Protein AF-A0A7J4HU58-F1 (afdb_monomer)

Foldseek 3Di:
DCVVVVNDPDDDDDDDDFDADPPPRHGDDDDDDDFDWDQCVVCLVVVLVVLVVDDDVVPVVSVVVNVCSVVDGTDTPDDPDDDDDDQQWDADPPPRDIDGQDDQVSVCVVVVDHDDDD

Sequence (118 aa):
AIDEAGVLIAKEPYVHEYPHGERSHQPVIFRTTKQWFFKVEDLKDKLLKANESIYWNPLGGKNAFTSWLENLRDNSITKQRYWGTPVPIWQCKETGDYIVIGSLAELEKVSKQKVKEM

Radius of gyration: 23.05 Å; Cα contacts (8 Å, |Δi|>4): 73; chains: 1; bounding box: 44×60×50 Å

Structure (mmCIF, N/CA/C/O backbone):
data_AF-A0A7J4HU58-F1
#
_entry.id   AF-A0A7J4HU58-F1
#
loop_
_atom_site.group_PDB
_atom_site.id
_atom_site.type_symbol
_atom_site.label_atom_id
_atom_site.label_alt_id
_atom_site.label_comp_id
_atom_site.label_asym_id
_atom_site.label_entity_id
_atom_site.label_seq_id
_atom_site.pdbx_PDB_ins_code
_atom_site.Cartn_x
_atom_site.Cartn_y
_atom_site.Cartn_z
_atom_site.occupancy
_atom_site.B_iso_or_equiv
_atom_site.auth_seq_id
_atom_site.auth_comp_id
_atom_site.auth_asym_id
_atom_site.auth_atom_id
_atom_site.pdbx_PDB_model_num
ATOM 1 N N . ALA A 1 1 ? 22.161 -31.765 -7.114 1.00 84.19 1 ALA A N 1
ATOM 2 C CA . ALA A 1 1 ? 20.749 -32.024 -7.466 1.00 84.19 1 ALA A CA 1
ATOM 3 C C . ALA A 1 1 ? 20.509 -31.993 -8.979 1.00 84.19 1 ALA A C 1
ATOM 5 O O . ALA A 1 1 ? 20.475 -33.057 -9.566 1.00 84.19 1 ALA A O 1
ATOM 6 N N . ILE A 1 2 ? 20.360 -30.829 -9.632 1.00 93.06 2 ILE A N 1
ATOM 7 C CA . ILE A 1 2 ? 20.047 -30.760 -11.084 1.00 93.06 2 ILE A CA 1
ATOM 8 C C . ILE A 1 2 ? 21.230 -31.234 -11.952 1.00 93.06 2 ILE A C 1
ATOM 10 O O . ILE A 1 2 ? 21.027 -31.950 -12.925 1.00 93.06 2 ILE A O 1
ATOM 14 N N . ASP A 1 3 ? 22.455 -30.875 -11.559 1.00 91.56 3 ASP A N 1
ATOM 15 C CA . ASP A 1 3 ? 23.700 -31.314 -12.209 1.00 91.56 3 ASP A CA 1
ATOM 16 C C . ASP A 1 3 ? 23.903 -32.836 -12.067 1.00 91.56 3 ASP A C 1
ATOM 18 O O . ASP A 1 3 ? 23.970 -33.567 -13.046 1.00 91.56 3 ASP A O 1
ATOM 22 N N . GLU A 1 4 ? 23.831 -33.342 -10.832 1.00 94.06 4 GLU A N 1
ATOM 23 C CA . GLU A 1 4 ? 23.902 -34.780 -10.516 1.00 94.06 4 GLU A CA 1
ATOM 24 C C . GLU A 1 4 ? 22.820 -35.623 -11.212 1.00 94.06 4 GLU A C 1
ATOM 26 O O . GLU A 1 4 ? 23.046 -36.792 -11.504 1.00 94.06 4 GLU A O 1
ATOM 31 N N . ALA A 1 5 ? 21.645 -35.046 -11.482 1.00 94.69 5 ALA A N 1
ATOM 32 C CA . ALA A 1 5 ? 20.556 -35.716 -12.188 1.00 94.69 5 ALA A CA 1
ATOM 33 C C . ALA A 1 5 ? 20.743 -35.748 -13.720 1.00 94.69 5 ALA A C 1
ATOM 35 O O . ALA A 1 5 ? 19.898 -36.312 -14.413 1.00 94.69 5 ALA A O 1
ATOM 36 N N . GLY A 1 6 ? 21.808 -35.141 -14.264 1.00 95.25 6 GLY A N 1
ATOM 37 C CA . GLY A 1 6 ? 22.124 -35.153 -15.697 1.00 95.25 6 GLY A CA 1
ATOM 38 C C . GLY A 1 6 ? 21.173 -34.329 -16.572 1.00 95.25 6 GLY A C 1
ATOM 39 O O . GLY A 1 6 ? 21.142 -34.518 -17.785 1.00 95.25 6 GLY A O 1
ATOM 40 N N . VAL A 1 7 ? 20.381 -33.431 -15.973 1.00 96.81 7 VAL A N 1
ATOM 41 C CA . VAL A 1 7 ? 19.375 -32.604 -16.677 1.00 96.81 7 VAL A CA 1
ATOM 42 C C . VAL A 1 7 ? 19.819 -31.148 -16.880 1.00 96.81 7 VAL A C 1
ATOM 44 O O . VAL A 1 7 ? 19.067 -30.338 -17.421 1.00 96.81 7 VAL A O 1
ATOM 47 N N . LEU A 1 8 ? 21.029 -30.786 -16.442 1.00 95.69 8 LEU A N 1
ATOM 48 C CA . LEU A 1 8 ? 21.604 -29.458 -16.653 1.00 95.69 8 LEU A CA 1
ATOM 49 C C . LEU A 1 8 ? 22.206 -29.355 -18.063 1.00 95.69 8 LEU A C 1
ATOM 51 O O . LEU A 1 8 ? 23.175 -30.036 -18.373 1.00 95.69 8 LEU A O 1
ATOM 55 N N . ILE A 1 9 ? 21.651 -28.478 -18.903 1.00 95.69 9 ILE A N 1
ATOM 56 C CA . ILE A 1 9 ? 22.123 -28.287 -20.287 1.00 95.69 9 ILE A CA 1
ATOM 57 C C . ILE A 1 9 ? 23.285 -27.287 -20.348 1.00 95.69 9 ILE A C 1
ATOM 59 O O . ILE A 1 9 ? 24.270 -27.518 -21.042 1.00 95.69 9 ILE A O 1
ATOM 63 N N . ALA A 1 10 ? 23.170 -26.167 -19.631 1.00 94.56 10 ALA A N 1
ATOM 64 C CA . ALA A 1 10 ? 24.169 -25.105 -19.611 1.00 94.56 10 ALA A CA 1
ATOM 65 C C . ALA A 1 10 ? 24.099 -24.323 -18.294 1.00 94.56 10 ALA A C 1
ATOM 67 O O . ALA A 1 10 ? 23.045 -24.235 -17.660 1.00 94.56 10 ALA A O 1
ATOM 68 N N . LYS A 1 11 ? 25.229 -23.738 -17.893 1.00 95.12 11 LYS A N 1
ATOM 69 C CA . LYS A 1 11 ? 25.346 -22.877 -16.715 1.00 95.12 11 LYS A CA 1
ATOM 70 C C . LYS A 1 11 ? 26.315 -21.749 -17.026 1.00 95.12 11 LYS A C 1
ATOM 72 O O . LYS A 1 11 ? 27.491 -22.001 -17.263 1.00 95.12 11 LYS A O 1
ATOM 77 N N . GLU A 1 12 ? 25.828 -20.520 -16.947 1.00 96.00 12 GLU A N 1
ATOM 78 C CA . GLU A 1 12 ? 26.626 -19.325 -17.204 1.00 96.00 12 GLU A CA 1
ATOM 79 C C . GLU A 1 12 ? 26.346 -18.255 -16.139 1.00 96.00 12 GLU A C 1
ATOM 81 O O . GLU A 1 12 ? 25.218 -18.161 -15.642 1.00 96.00 12 GLU A O 1
ATOM 86 N N . PRO A 1 13 ? 27.356 -17.462 -15.741 1.00 96.06 13 PRO A N 1
ATOM 87 C CA . PRO A 1 13 ? 27.138 -16.296 -14.897 1.00 96.06 13 PRO A CA 1
ATOM 88 C C . PRO A 1 13 ? 26.414 -15.198 -15.689 1.00 96.06 13 PRO A C 1
ATOM 90 O O . PRO A 1 13 ? 26.805 -14.873 -16.806 1.00 96.06 13 PRO A O 1
ATOM 93 N N . TYR A 1 14 ? 25.389 -14.593 -15.088 1.00 96.19 14 TYR A N 1
ATOM 94 C CA . TYR A 1 14 ? 24.610 -13.516 -15.701 1.00 96.19 14 TYR A CA 1
ATOM 95 C C . TYR A 1 14 ? 24.669 -12.256 -14.838 1.00 96.19 14 TYR A C 1
ATOM 97 O O . TYR A 1 14 ? 24.351 -12.295 -13.649 1.00 96.19 14 TYR A O 1
ATOM 105 N N . VAL A 1 15 ? 25.087 -11.141 -15.438 1.00 97.00 15 VAL A N 1
ATOM 106 C CA . VAL A 1 15 ? 25.152 -9.837 -14.768 1.00 97.00 15 VAL A CA 1
ATOM 107 C C . VAL A 1 15 ? 23.882 -9.065 -15.093 1.00 97.00 15 VAL A C 1
ATOM 109 O O . VAL A 1 15 ? 23.578 -8.828 -16.260 1.00 97.00 15 VAL A O 1
ATOM 112 N N . HIS A 1 16 ? 23.143 -8.670 -14.060 1.00 96.31 16 HIS A N 1
ATOM 113 C CA . HIS A 1 16 ? 21.914 -7.899 -14.202 1.00 96.31 16 HIS A CA 1
ATOM 114 C C . HIS A 1 16 ? 21.660 -6.991 -13.005 1.00 96.31 16 HIS A C 1
ATOM 116 O O . HIS A 1 16 ? 22.277 -7.132 -11.948 1.00 96.31 16 HIS A O 1
ATOM 122 N N . GLU A 1 17 ? 20.711 -6.079 -13.169 1.00 96.06 17 GLU A N 1
ATOM 123 C CA . GLU A 1 17 ? 20.189 -5.286 -12.067 1.00 96.06 17 GLU A CA 1
ATOM 124 C C . GLU A 1 17 ? 19.237 -6.128 -11.212 1.00 96.06 17 GLU A C 1
ATOM 126 O O . GLU A 1 17 ? 18.352 -6.816 -11.726 1.00 96.06 17 GLU A O 1
ATOM 131 N N . TYR A 1 18 ? 19.408 -6.055 -9.891 1.00 96.12 18 TYR A N 1
ATOM 132 C CA . TYR A 1 18 ? 18.572 -6.765 -8.930 1.00 96.12 18 TYR A CA 1
ATOM 133 C C . TYR A 1 18 ? 18.122 -5.817 -7.808 1.00 96.12 18 TYR A C 1
ATOM 135 O O . TYR A 1 18 ? 18.924 -5.000 -7.340 1.00 96.12 18 TYR A O 1
ATOM 143 N N . PRO A 1 19 ? 16.861 -5.892 -7.343 1.00 95.88 19 PRO A N 1
ATOM 144 C CA . PRO A 1 19 ? 16.366 -5.010 -6.295 1.00 95.88 19 PRO A CA 1
ATOM 145 C C . PRO A 1 19 ? 16.967 -5.351 -4.926 1.00 95.88 19 PRO A C 1
ATOM 147 O O . PRO A 1 19 ? 16.970 -6.503 -4.485 1.00 95.88 19 PRO A O 1
ATOM 150 N N . HIS A 1 20 ? 17.403 -4.316 -4.213 1.00 96.31 20 HIS A N 1
ATOM 151 C CA . HIS A 1 20 ? 17.944 -4.420 -2.861 1.00 96.31 20 HIS A CA 1
ATOM 152 C C . HIS A 1 20 ? 17.138 -3.554 -1.895 1.00 96.31 20 HIS A C 1
ATOM 154 O O . HIS A 1 20 ? 16.574 -2.526 -2.270 1.00 96.31 20 HIS A O 1
ATOM 160 N N . GLY A 1 21 ? 17.065 -3.977 -0.635 1.00 94.62 21 GLY A N 1
ATOM 161 C CA . GLY A 1 21 ? 16.407 -3.200 0.405 1.00 94.62 21 GLY A CA 1
ATOM 162 C C . GLY A 1 21 ? 17.146 -1.885 0.639 1.00 94.62 21 GLY A C 1
ATOM 163 O O . GLY A 1 21 ? 18.331 -1.897 0.942 1.00 94.62 21 GLY A O 1
ATOM 164 N N . GLU A 1 22 ? 16.439 -0.762 0.572 1.00 91.94 22 GLU A N 1
ATOM 165 C CA . GLU A 1 22 ? 17.026 0.582 0.696 1.00 91.94 22 GLU A CA 1
ATOM 166 C C . GLU A 1 22 ? 17.836 0.788 1.989 1.00 91.94 22 GLU A C 1
ATOM 168 O O . GLU A 1 22 ? 18.847 1.478 1.983 1.00 91.94 22 GLU A O 1
ATOM 173 N N . ARG A 1 23 ? 17.417 0.162 3.100 1.00 94.56 23 ARG A N 1
ATOM 174 C CA . ARG A 1 23 ? 18.088 0.308 4.406 1.00 94.56 23 ARG A CA 1
ATOM 175 C C . ARG A 1 23 ? 19.164 -0.734 4.682 1.00 94.56 23 ARG A C 1
ATOM 177 O O . ARG A 1 23 ? 20.168 -0.422 5.301 1.00 94.56 23 ARG A O 1
ATOM 184 N N . SER A 1 24 ? 18.902 -1.996 4.346 1.00 95.06 24 SER A N 1
ATOM 185 C CA . SER A 1 24 ? 19.797 -3.110 4.693 1.00 95.06 24 SER A CA 1
ATOM 186 C C . SER A 1 24 ? 20.751 -3.485 3.564 1.00 95.06 24 SER A C 1
ATOM 188 O O . SER A 1 24 ? 21.668 -4.271 3.791 1.00 95.06 24 SER A O 1
ATOM 190 N N . HIS A 1 25 ? 20.489 -2.993 2.351 1.00 94.56 25 HIS A N 1
ATOM 191 C CA . HIS A 1 25 ? 21.163 -3.359 1.105 1.00 94.56 25 HIS A CA 1
ATOM 192 C C . HIS A 1 25 ? 21.159 -4.867 0.812 1.00 94.56 25 HIS A C 1
ATOM 194 O O . HIS A 1 25 ? 21.933 -5.349 -0.004 1.00 94.56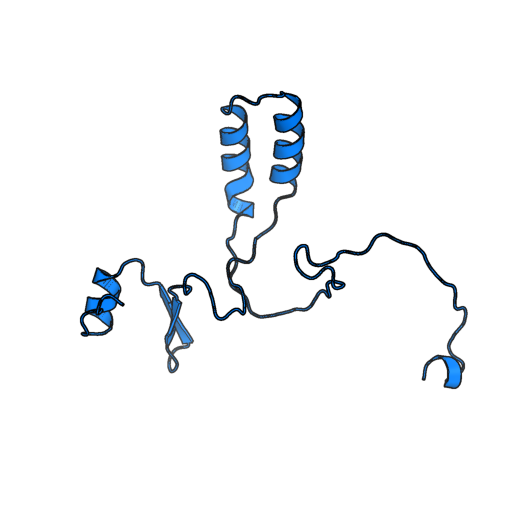 25 HIS A O 1
ATOM 200 N N . GLN A 1 26 ? 20.270 -5.624 1.461 1.00 96.62 26 GLN A N 1
ATOM 201 C CA . GLN A 1 26 ? 20.104 -7.058 1.228 1.00 96.62 26 GLN A CA 1
ATOM 202 C C . GLN A 1 26 ? 19.216 -7.301 -0.001 1.00 96.62 26 GLN A C 1
ATOM 204 O O . GLN A 1 26 ? 18.293 -6.511 -0.232 1.00 96.62 26 GLN A O 1
ATOM 209 N N . PRO A 1 27 ? 19.447 -8.382 -0.768 1.00 96.31 27 PRO A N 1
ATOM 210 C CA . PRO A 1 27 ? 18.635 -8.702 -1.937 1.00 96.31 27 PRO A CA 1
ATOM 211 C C . PRO A 1 27 ? 17.180 -8.964 -1.535 1.00 96.31 27 PRO A C 1
ATOM 213 O O . PRO A 1 27 ? 16.896 -9.680 -0.570 1.00 96.31 27 PRO A O 1
ATOM 216 N N . VAL A 1 28 ? 16.244 -8.373 -2.277 1.00 94.56 28 VAL A N 1
ATOM 217 C CA . VAL A 1 28 ? 14.808 -8.559 -2.039 1.00 94.56 28 VAL A CA 1
ATOM 218 C C . VAL A 1 28 ? 14.342 -9.874 -2.660 1.00 94.56 28 VAL A C 1
ATOM 220 O O . VAL A 1 28 ? 14.785 -10.261 -3.737 1.00 94.56 28 VAL A O 1
ATOM 223 N N . ILE A 1 29 ? 13.414 -10.559 -1.994 1.00 94.81 29 ILE A N 1
ATOM 224 C CA . ILE A 1 29 ? 12.777 -11.775 -2.506 1.00 94.81 29 ILE A CA 1
ATOM 225 C C . ILE A 1 29 ? 11.276 -11.525 -2.603 1.00 94.81 29 ILE A C 1
ATOM 227 O O . ILE A 1 29 ? 10.641 -11.106 -1.632 1.00 94.81 29 ILE A O 1
ATOM 231 N N . PHE A 1 30 ? 10.700 -11.812 -3.767 1.00 92.62 30 PHE A N 1
ATOM 232 C CA . PHE A 1 30 ? 9.257 -11.757 -3.958 1.00 92.62 30 PHE A CA 1
ATOM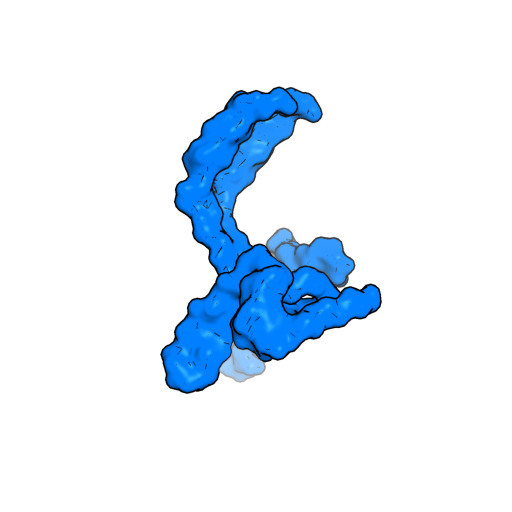 233 C C . PHE A 1 30 ? 8.601 -12.998 -3.352 1.00 92.62 30 PHE A C 1
ATOM 235 O O . PHE A 1 30 ? 8.932 -14.131 -3.699 1.00 92.62 30 PHE A O 1
ATOM 242 N N . ARG A 1 31 ? 7.663 -12.780 -2.426 1.00 92.81 31 ARG A N 1
ATOM 243 C CA . ARG A 1 31 ? 6.922 -13.844 -1.745 1.00 92.81 31 ARG A CA 1
ATOM 244 C C . ARG A 1 31 ? 5.484 -13.414 -1.489 1.00 92.81 31 ARG A C 1
ATOM 246 O O . ARG A 1 31 ? 5.235 -12.303 -1.027 1.00 92.81 31 ARG A O 1
ATOM 253 N N . THR A 1 32 ? 4.548 -14.335 -1.684 1.00 93.94 32 THR A N 1
ATOM 254 C CA . THR A 1 32 ? 3.146 -14.131 -1.315 1.00 93.94 32 THR A CA 1
ATOM 255 C C . THR A 1 32 ? 2.984 -14.171 0.202 1.00 93.94 32 THR A C 1
ATOM 257 O O . THR A 1 32 ? 3.326 -15.159 0.855 1.00 93.94 32 THR A O 1
ATOM 260 N N . THR A 1 33 ? 2.456 -13.091 0.776 1.00 92.62 33 THR A N 1
ATOM 261 C CA . THR A 1 33 ? 2.157 -12.981 2.210 1.00 92.62 33 THR A CA 1
ATOM 262 C C . THR A 1 33 ? 0.818 -12.275 2.408 1.00 92.62 33 THR A C 1
ATOM 264 O O . THR A 1 33 ? 0.405 -11.482 1.565 1.00 92.62 33 THR A O 1
ATOM 267 N N . LYS A 1 34 ? 0.124 -12.562 3.516 1.00 91.31 34 LYS A N 1
ATOM 268 C CA . LYS A 1 34 ? -1.091 -11.825 3.887 1.00 91.31 34 LYS A CA 1
ATOM 269 C C . LYS A 1 34 ? -0.689 -10.448 4.417 1.00 91.31 34 LYS A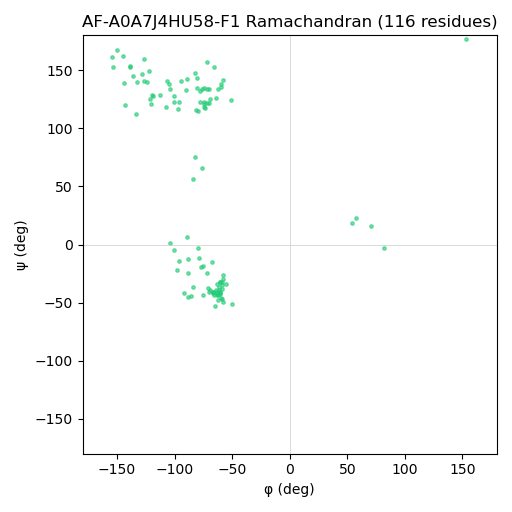 C 1
ATOM 271 O O . LYS A 1 34 ? 0.030 -10.365 5.413 1.00 91.31 34 LYS A O 1
ATOM 276 N N . GLN A 1 35 ? -1.129 -9.391 3.746 1.00 94.62 35 GLN A N 1
ATOM 277 C CA . GLN A 1 35 ? -0.868 -7.996 4.099 1.00 94.62 35 GLN A CA 1
ATOM 278 C C . GLN A 1 35 ? -2.089 -7.140 3.763 1.00 94.62 35 GLN A C 1
ATOM 280 O O . GLN A 1 35 ? -2.948 -7.566 2.991 1.00 94.62 35 GLN A O 1
ATOM 285 N N . TRP A 1 36 ? -2.157 -5.945 4.343 1.00 94.75 36 TRP A N 1
ATOM 286 C CA . TRP A 1 36 ? -3.190 -4.969 4.012 1.00 94.75 36 TRP A CA 1
ATOM 287 C C . TRP A 1 36 ? -2.684 -4.002 2.948 1.00 94.75 36 TRP A C 1
ATOM 289 O O . TRP A 1 36 ? -1.532 -3.559 3.002 1.00 94.75 36 TRP A O 1
ATOM 299 N N . PHE A 1 37 ? -3.562 -3.656 2.013 1.00 94.88 37 PHE A N 1
ATOM 300 C CA . PHE A 1 37 ? -3.267 -2.791 0.878 1.00 94.88 37 PHE A CA 1
ATOM 301 C C . PHE A 1 37 ? -4.296 -1.671 0.788 1.00 94.88 37 PHE A C 1
ATOM 303 O O . PHE A 1 37 ? -5.472 -1.875 1.095 1.00 94.88 37 PHE A O 1
ATOM 310 N N . PHE A 1 38 ? -3.860 -0.501 0.333 1.00 94.25 38 PHE A N 1
ATOM 311 C CA . PHE A 1 38 ? -4.789 0.497 -0.178 1.00 94.25 38 PHE A CA 1
ATOM 312 C C . PHE A 1 38 ? -4.991 0.285 -1.670 1.00 94.25 38 PHE A C 1
ATOM 314 O O . PHE A 1 38 ? -4.014 0.160 -2.412 1.00 94.25 38 PHE A O 1
ATOM 321 N N . LYS A 1 39 ? -6.262 0.308 -2.084 1.00 95.25 39 LYS A N 1
ATOM 322 C CA . LYS A 1 39 ? -6.675 0.244 -3.483 1.00 95.25 39 LYS A CA 1
ATOM 323 C C . LYS A 1 39 ? -6.446 1.593 -4.172 1.00 95.25 39 LYS A C 1
ATOM 325 O O . LYS A 1 39 ? -7.385 2.330 -4.467 1.00 95.25 39 LYS A O 1
ATOM 330 N N . VAL A 1 40 ? -5.180 1.981 -4.303 1.00 94.81 40 VAL A N 1
ATOM 331 C CA . VAL A 1 40 ? -4.787 3.302 -4.822 1.00 94.81 40 VAL A CA 1
ATOM 332 C C . VAL A 1 40 ? -4.954 3.397 -6.331 1.00 94.81 40 VAL A C 1
ATOM 334 O O . VAL A 1 40 ? -5.030 4.507 -6.857 1.00 94.81 40 VAL A O 1
ATOM 337 N N . GLU A 1 41 ? -5.053 2.263 -7.027 1.00 94.56 41 GLU A N 1
ATOM 338 C CA . GLU A 1 41 ? -5.294 2.241 -8.470 1.00 94.56 41 GLU A CA 1
ATOM 339 C C . GLU A 1 41 ? -6.610 2.952 -8.844 1.00 94.56 41 GLU A C 1
ATOM 341 O O . GLU A 1 41 ? -6.639 3.696 -9.823 1.00 94.56 41 GLU A O 1
ATOM 346 N N . ASP A 1 42 ? -7.642 2.863 -7.996 1.00 95.44 42 ASP A N 1
ATOM 347 C CA . ASP A 1 42 ? -8.929 3.561 -8.175 1.00 95.44 42 ASP A CA 1
ATOM 348 C C . ASP A 1 42 ? -8.817 5.095 -8.040 1.00 95.44 42 ASP A C 1
ATOM 350 O O . ASP A 1 42 ? -9.735 5.836 -8.401 1.00 95.44 42 ASP A O 1
ATOM 354 N N . LEU A 1 43 ? -7.709 5.598 -7.486 1.00 94.94 43 LEU A N 1
ATOM 355 C CA . LEU A 1 43 ? -7.479 7.025 -7.256 1.00 94.94 43 LEU A CA 1
ATOM 356 C C . LEU A 1 43 ? -6.580 7.669 -8.317 1.00 94.94 43 LEU A C 1
ATOM 358 O O . LEU A 1 43 ? -6.414 8.890 -8.281 1.00 94.94 43 LEU A O 1
ATOM 362 N N . LYS A 1 44 ? -6.030 6.896 -9.264 1.00 95.25 44 LYS A N 1
ATOM 363 C CA . LYS A 1 44 ? -5.074 7.384 -10.274 1.00 95.25 44 LYS A CA 1
ATOM 364 C C . LYS A 1 44 ? -5.551 8.637 -10.999 1.00 95.25 44 LYS A C 1
ATOM 366 O O . LYS A 1 44 ? -4.850 9.644 -10.985 1.00 95.25 44 LYS A O 1
ATOM 371 N N . ASP A 1 45 ? -6.768 8.622 -11.535 1.00 95.44 45 ASP A N 1
ATOM 372 C CA . ASP A 1 45 ? -7.314 9.758 -12.291 1.00 95.44 45 ASP A CA 1
ATOM 373 C C . ASP A 1 45 ? -7.423 11.029 -11.442 1.00 95.44 45 ASP A C 1
ATOM 375 O O . ASP A 1 45 ? -7.185 12.140 -11.921 1.00 95.44 45 ASP A O 1
ATOM 379 N N . LYS A 1 46 ? -7.772 10.882 -10.158 1.00 96.50 46 LYS A N 1
ATOM 380 C CA . LYS A 1 46 ? -7.848 12.012 -9.222 1.00 96.50 46 LYS A CA 1
ATOM 381 C C . LYS A 1 46 ? -6.456 12.553 -8.907 1.00 96.50 46 LYS A C 1
ATOM 383 O O . LYS A 1 46 ? -6.285 13.768 -8.854 1.00 96.50 46 LYS A O 1
ATOM 388 N N . LEU A 1 47 ? -5.476 11.669 -8.720 1.00 96.31 47 LEU A N 1
ATOM 389 C CA . LEU A 1 47 ? -4.089 12.046 -8.450 1.00 96.31 47 LEU A CA 1
ATOM 390 C C . LEU A 1 47 ? -3.447 12.743 -9.653 1.00 96.31 47 LEU A C 1
ATOM 392 O O . LEU A 1 47 ? -2.767 13.746 -9.467 1.00 96.31 47 LEU A O 1
ATOM 396 N N . LEU A 1 48 ? -3.707 12.268 -10.874 1.00 96.38 48 LEU A N 1
ATOM 397 C CA . LEU A 1 48 ? -3.226 12.900 -12.105 1.00 96.38 48 LEU A CA 1
ATOM 398 C C . LEU A 1 48 ? -3.795 14.315 -12.266 1.00 96.38 48 LEU A C 1
ATOM 400 O O . LEU A 1 48 ? -3.031 15.260 -12.448 1.00 96.38 48 LEU A O 1
ATOM 404 N N . LYS A 1 49 ? -5.109 14.491 -12.082 1.00 96.62 49 LYS A N 1
ATOM 405 C CA . LYS A 1 49 ? -5.747 15.822 -12.101 1.00 96.62 49 LYS A CA 1
ATOM 406 C C . LYS A 1 49 ? -5.197 16.746 -11.015 1.00 96.62 49 LYS A C 1
ATOM 408 O O . LYS A 1 49 ? -4.935 17.917 -11.268 1.00 96.62 49 LYS A O 1
ATOM 413 N N . ALA A 1 50 ? -4.992 16.229 -9.803 1.00 96.44 50 ALA A N 1
ATOM 414 C CA . ALA A 1 50 ? -4.383 17.006 -8.729 1.00 96.44 50 ALA A CA 1
ATOM 415 C C . ALA A 1 50 ? -2.948 17.420 -9.090 1.00 96.44 50 ALA A C 1
ATOM 417 O O . ALA A 1 50 ? -2.582 18.577 -8.893 1.00 96.44 50 ALA A O 1
ATOM 418 N N . ASN A 1 51 ? -2.166 16.517 -9.689 1.00 96.31 51 ASN A N 1
ATOM 419 C CA . ASN A 1 51 ? -0.799 16.785 -10.123 1.00 96.31 51 ASN A CA 1
ATOM 420 C C . ASN A 1 51 ? -0.710 17.915 -11.163 1.00 96.31 51 ASN A C 1
ATOM 422 O O . ASN A 1 51 ? 0.260 18.674 -11.174 1.00 96.31 51 ASN A O 1
ATOM 426 N N . GLU A 1 52 ? -1.723 18.069 -12.019 1.00 95.12 52 GLU A N 1
ATOM 427 C CA . GLU A 1 52 ? -1.777 19.166 -12.990 1.00 95.12 52 GLU A CA 1
ATOM 428 C C . GLU A 1 52 ? -1.841 20.547 -12.335 1.00 95.12 52 GLU A C 1
ATOM 430 O O . GLU A 1 52 ? -1.254 21.488 -12.871 1.00 95.12 52 GLU A O 1
ATOM 435 N N . SER A 1 53 ? -2.509 20.649 -11.181 1.00 95.62 53 SER A N 1
ATOM 436 C CA . SER A 1 53 ? -2.684 21.898 -10.427 1.00 95.62 53 SER A CA 1
ATOM 437 C C . SER A 1 53 ? -1.455 22.312 -9.607 1.00 95.62 53 SER A C 1
ATOM 439 O O . SER A 1 53 ? -1.391 23.437 -9.113 1.00 95.62 53 SER A O 1
ATOM 441 N N . ILE A 1 54 ? -0.472 21.419 -9.461 1.00 96.44 54 ILE A N 1
ATOM 442 C CA . ILE A 1 54 ? 0.734 21.659 -8.668 1.00 96.44 54 ILE A CA 1
ATOM 443 C C . ILE A 1 54 ? 1.736 22.484 -9.481 1.00 96.44 54 ILE A C 1
ATOM 445 O O . ILE A 1 54 ? 2.032 22.187 -10.641 1.00 96.44 54 ILE A O 1
ATOM 449 N N . TYR A 1 55 ? 2.318 23.499 -8.842 1.00 95.88 55 TYR A N 1
ATOM 450 C CA . TYR A 1 55 ? 3.474 24.205 -9.381 1.00 95.88 55 TYR A CA 1
ATOM 451 C C . TYR A 1 55 ? 4.754 23.397 -9.128 1.00 95.88 55 TYR A C 1
ATOM 453 O O . TYR A 1 55 ? 5.168 23.212 -7.984 1.00 95.88 55 TYR A O 1
ATOM 461 N N . TRP A 1 56 ? 5.386 22.930 -10.205 1.00 96.94 56 TRP A N 1
ATOM 462 C CA . TRP A 1 56 ? 6.614 22.137 -10.153 1.00 96.94 56 TRP A CA 1
ATOM 463 C C . TRP A 1 56 ? 7.844 22.992 -10.449 1.00 96.94 56 TRP A C 1
ATOM 465 O O . TRP A 1 56 ? 7.923 23.632 -11.497 1.00 96.94 56 TRP A O 1
ATOM 475 N N . ASN A 1 57 ? 8.838 22.942 -9.560 1.00 95.00 57 ASN A N 1
ATOM 476 C CA . ASN A 1 57 ? 10.147 23.549 -9.780 1.00 95.00 57 ASN A CA 1
ATOM 477 C C . ASN A 1 57 ? 11.271 22.563 -9.399 1.00 95.00 57 ASN A C 1
ATOM 479 O O . ASN A 1 57 ? 11.411 22.265 -8.213 1.00 95.00 57 ASN A O 1
ATOM 483 N N . PRO A 1 58 ? 12.076 22.061 -10.357 1.00 94.50 58 PRO A N 1
ATOM 484 C CA . PRO A 1 58 ? 12.012 22.314 -11.800 1.00 94.50 58 PRO A CA 1
ATOM 485 C C . PRO A 1 58 ? 10.811 21.629 -12.473 1.00 94.50 58 PRO A C 1
ATOM 487 O O . PRO A 1 58 ? 10.311 20.608 -11.999 1.00 94.50 58 PRO A O 1
ATOM 490 N N . LEU A 1 59 ? 10.394 22.145 -13.634 1.00 92.00 59 LEU A N 1
ATOM 491 C CA . LEU A 1 59 ? 9.232 21.632 -14.374 1.00 92.00 59 LEU A CA 1
ATOM 492 C C . LEU A 1 59 ? 9.368 20.149 -14.766 1.00 92.00 59 LEU A C 1
ATOM 494 O O . LEU A 1 59 ? 8.376 19.427 -14.781 1.00 92.00 59 LEU A O 1
ATOM 498 N N . GLY A 1 60 ? 10.591 19.672 -15.025 1.00 92.94 60 GLY A N 1
ATOM 499 C CA . GLY A 1 60 ? 10.850 18.264 -15.350 1.00 92.94 60 GLY A CA 1
ATOM 500 C C . GLY A 1 60 ? 10.376 17.280 -14.272 1.00 92.94 60 GLY A C 1
ATOM 501 O O . GLY A 1 60 ? 10.008 16.153 -14.602 1.00 92.94 60 GLY A O 1
ATOM 502 N N . GLY A 1 61 ? 10.290 17.720 -13.008 1.00 94.81 61 GLY A N 1
ATOM 503 C CA . GLY A 1 61 ? 9.736 16.919 -11.914 1.00 94.81 61 GLY A CA 1
ATOM 504 C C . GLY A 1 61 ? 8.276 16.522 -12.142 1.00 94.81 61 GLY A C 1
ATOM 505 O O . GLY A 1 61 ? 7.891 15.407 -11.795 1.00 94.81 61 GLY A O 1
ATOM 506 N N . LYS A 1 62 ? 7.496 17.374 -12.826 1.00 95.69 62 LYS A N 1
ATOM 507 C CA . LYS A 1 62 ? 6.106 17.073 -13.188 1.00 95.69 62 LYS A CA 1
ATOM 508 C C . LYS A 1 62 ? 6.020 15.815 -14.044 1.00 95.69 62 LYS A C 1
ATOM 510 O O . LYS A 1 62 ? 5.222 14.936 -13.748 1.00 95.69 62 LYS A O 1
ATOM 515 N N . ASN A 1 63 ? 6.864 15.708 -15.070 1.00 93.88 63 ASN A N 1
ATOM 516 C CA . ASN A 1 63 ? 6.834 14.584 -16.008 1.00 93.88 63 ASN A CA 1
ATOM 517 C C . ASN A 1 63 ? 7.231 13.270 -15.324 1.00 93.88 63 ASN A C 1
ATOM 519 O O . ASN A 1 63 ? 6.576 12.250 -15.528 1.00 93.88 63 ASN A O 1
ATOM 523 N N . ALA A 1 64 ? 8.262 13.308 -14.472 1.00 94.50 64 ALA A N 1
ATOM 524 C CA . ALA A 1 64 ? 8.683 12.144 -13.696 1.00 94.50 64 ALA A CA 1
ATOM 525 C C . ALA A 1 64 ? 7.574 11.670 -12.742 1.00 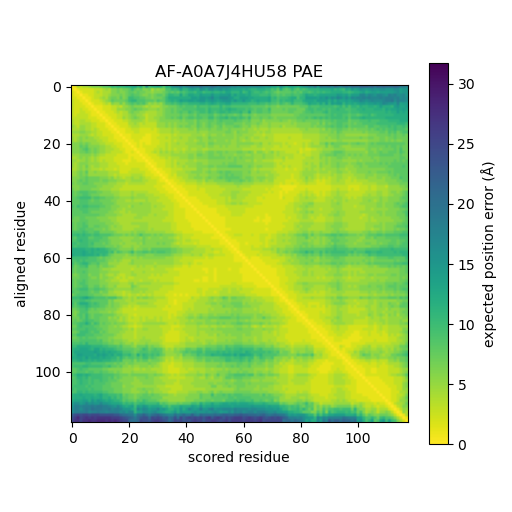94.50 64 ALA A C 1
ATOM 527 O O . ALA A 1 64 ? 7.283 10.476 -12.669 1.00 94.50 64 ALA A O 1
ATOM 528 N N . PHE A 1 65 ? 6.911 12.603 -12.053 1.00 96.25 65 PHE A N 1
ATOM 529 C CA . PHE A 1 65 ? 5.830 12.265 -11.134 1.00 96.25 65 PHE A CA 1
ATOM 530 C C . PHE A 1 65 ? 4.567 11.783 -11.859 1.00 96.25 65 PHE A C 1
ATOM 532 O O . PHE A 1 65 ? 3.943 10.827 -11.410 1.00 9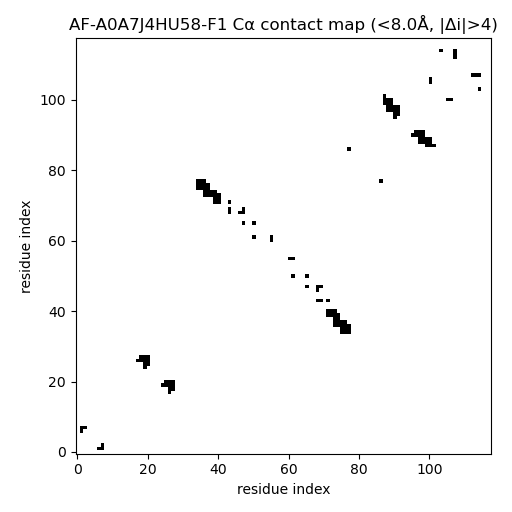6.25 65 PHE A O 1
ATOM 539 N N . THR A 1 66 ? 4.222 12.367 -13.013 1.00 96.25 66 THR A N 1
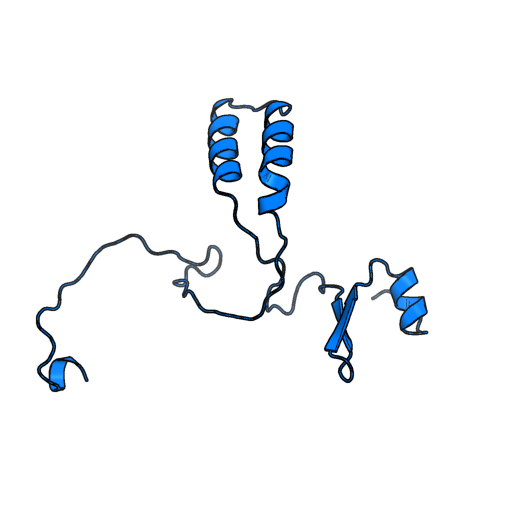ATOM 540 C CA . THR A 1 66 ? 3.130 11.873 -13.870 1.00 96.25 66 THR A CA 1
ATOM 541 C C . THR A 1 66 ? 3.379 10.428 -14.295 1.00 96.25 66 THR A C 1
ATOM 543 O O . THR A 1 66 ? 2.519 9.580 -14.077 1.00 96.25 66 THR A O 1
ATOM 546 N N . SER A 1 67 ? 4.577 10.122 -14.807 1.00 95.88 67 SER A N 1
ATOM 547 C CA . SER A 1 67 ? 4.947 8.758 -15.209 1.00 95.88 67 SER A CA 1
ATOM 548 C C . SER A 1 67 ? 4.857 7.764 -14.041 1.00 95.88 67 SER A C 1
ATOM 550 O O . SER A 1 67 ? 4.392 6.633 -14.204 1.00 95.88 67 SER A O 1
ATOM 552 N N . TRP A 1 68 ? 5.242 8.191 -12.835 1.00 95.00 68 TRP A N 1
ATOM 553 C CA . TRP A 1 68 ? 5.084 7.384 -11.625 1.00 95.00 68 TRP A CA 1
ATOM 554 C C . TRP A 1 68 ? 3.608 7.146 -11.259 1.00 95.00 68 TRP A C 1
ATOM 556 O O . TRP A 1 68 ? 3.235 6.015 -10.947 1.00 95.00 68 TRP A O 1
ATOM 566 N N . LEU A 1 69 ? 2.754 8.175 -11.340 1.00 95.75 69 LEU A N 1
ATOM 567 C CA . LEU A 1 69 ? 1.318 8.070 -11.045 1.00 95.75 69 LEU A CA 1
ATOM 568 C C . LEU A 1 69 ? 0.574 7.144 -12.021 1.00 95.75 69 LEU A C 1
ATOM 570 O O . LEU A 1 69 ? -0.286 6.371 -11.594 1.00 95.75 69 LEU A O 1
ATOM 574 N N . GLU A 1 70 ? 0.918 7.172 -13.308 1.00 95.06 70 GLU A N 1
ATOM 575 C CA . GLU A 1 70 ? 0.334 6.283 -14.327 1.00 95.06 70 GLU A CA 1
ATOM 576 C C . GLU A 1 70 ? 0.611 4.802 -14.006 1.00 95.06 70 GLU A C 1
ATOM 578 O O . GLU A 1 70 ? -0.279 3.942 -14.080 1.00 95.06 70 GLU A O 1
ATOM 583 N N . ASN A 1 71 ? 1.832 4.518 -13.547 1.00 94.44 71 ASN A N 1
ATOM 584 C CA . ASN A 1 71 ? 2.304 3.176 -13.208 1.00 94.44 71 ASN A CA 1
ATOM 585 C C . ASN A 1 71 ? 2.039 2.771 -11.750 1.00 94.44 71 ASN A C 1
ATOM 587 O O . ASN A 1 71 ? 2.489 1.705 -11.323 1.00 94.44 71 ASN A O 1
ATOM 591 N N . LEU A 1 72 ? 1.302 3.582 -10.981 1.00 93.81 72 LEU A N 1
ATOM 592 C CA . LEU A 1 72 ? 1.018 3.300 -9.575 1.00 93.81 72 LEU A CA 1
ATOM 593 C C . LEU A 1 72 ? 0.315 1.939 -9.424 1.00 93.81 72 LEU A C 1
ATOM 595 O O . LEU A 1 72 ? -0.526 1.564 -10.242 1.00 93.81 72 LEU A O 1
ATOM 599 N N . ARG A 1 73 ? 0.652 1.187 -8.382 1.00 93.88 73 ARG A N 1
ATOM 600 C CA . ARG A 1 73 ? 0.002 -0.086 -8.041 1.00 93.88 73 ARG A CA 1
ATOM 601 C C . ARG A 1 73 ? -0.459 -0.054 -6.599 1.00 93.88 73 ARG A C 1
ATOM 603 O O . ARG A 1 73 ? 0.061 0.737 -5.807 1.00 93.88 73 ARG A O 1
ATOM 610 N N . ASP A 1 74 ? -1.403 -0.926 -6.270 1.00 95.31 74 ASP A N 1
ATOM 611 C CA . ASP A 1 74 ? -1.876 -1.088 -4.899 1.00 95.31 74 ASP A CA 1
ATOM 612 C C . ASP A 1 74 ? -0.711 -1.288 -3.924 1.00 95.31 74 ASP A C 1
ATOM 614 O O . ASP A 1 74 ? 0.142 -2.164 -4.087 1.00 95.31 74 ASP A O 1
ATOM 618 N N . ASN A 1 75 ? -0.652 -0.424 -2.909 1.00 90.81 75 ASN A N 1
ATOM 619 C CA . ASN A 1 75 ? 0.497 -0.338 -2.016 1.00 90.81 75 ASN A CA 1
ATOM 620 C C . ASN A 1 75 ? 0.190 -0.996 -0.669 1.00 90.81 75 ASN A C 1
ATOM 622 O O . ASN A 1 75 ? -0.855 -0.747 -0.062 1.00 90.81 75 ASN A O 1
ATOM 626 N N . SER A 1 76 ? 1.131 -1.812 -0.191 1.00 92.69 76 SER A N 1
ATOM 627 C CA . SER A 1 76 ? 1.063 -2.455 1.119 1.00 92.69 76 SER A CA 1
ATOM 628 C C . SER A 1 76 ? 1.332 -1.448 2.234 1.00 92.69 76 SER A C 1
ATOM 630 O O . SER A 1 76 ? 2.438 -0.903 2.360 1.00 92.69 76 SER A O 1
ATOM 632 N N . ILE A 1 77 ? 0.328 -1.257 3.088 1.00 93.56 77 ILE A N 1
ATOM 633 C CA . ILE A 1 77 ? 0.372 -0.313 4.211 1.00 93.56 77 ILE A CA 1
ATOM 634 C C . ILE A 1 77 ? 0.943 -0.944 5.479 1.00 93.56 77 ILE A C 1
ATOM 636 O O . ILE A 1 77 ? 1.486 -0.257 6.341 1.00 93.56 77 ILE A O 1
ATOM 640 N N . THR A 1 78 ? 0.856 -2.266 5.598 1.00 93.81 78 THR A N 1
ATOM 641 C CA . THR A 1 78 ? 1.333 -2.983 6.782 1.00 93.81 78 THR A CA 1
ATOM 642 C C . THR A 1 78 ? 2.785 -3.386 6.657 1.00 93.81 78 THR A C 1
ATOM 644 O O . THR A 1 78 ? 3.233 -3.828 5.599 1.00 93.81 78 THR A O 1
ATOM 647 N N . LYS A 1 79 ? 3.512 -3.317 7.771 1.00 91.81 79 LYS A N 1
ATOM 648 C CA . LYS A 1 79 ? 4.879 -3.827 7.890 1.00 91.81 79 LYS A CA 1
ATOM 649 C C . LYS A 1 79 ? 4.954 -4.773 9.085 1.00 91.81 79 LYS A C 1
ATOM 651 O O . LYS A 1 79 ? 4.373 -4.509 10.130 1.00 91.81 79 LYS A O 1
ATOM 656 N N . GLN A 1 80 ? 5.695 -5.866 8.936 1.00 92.44 80 GLN A N 1
ATOM 657 C CA . GLN A 1 80 ? 5.942 -6.833 10.010 1.00 92.44 80 GLN A CA 1
ATOM 658 C C . GLN A 1 80 ? 7.092 -6.317 10.886 1.00 92.44 80 GLN A C 1
ATOM 660 O O . GLN A 1 80 ? 8.244 -6.725 10.733 1.00 92.44 80 GLN A O 1
ATOM 665 N N . ARG A 1 81 ? 6.804 -5.314 11.722 1.00 92.69 81 ARG A N 1
ATOM 666 C CA . ARG A 1 81 ? 7.779 -4.599 12.561 1.00 92.69 81 ARG A CA 1
ATOM 667 C C . ARG A 1 81 ? 7.191 -4.343 13.946 1.00 92.69 81 ARG A C 1
ATOM 669 O O . ARG A 1 81 ? 5.982 -4.225 14.084 1.00 92.69 81 ARG A O 1
ATOM 676 N N . TYR A 1 82 ? 8.066 -4.213 14.941 1.00 94.31 82 TYR A N 1
ATOM 677 C CA . TYR A 1 82 ? 7.678 -3.883 16.316 1.00 94.31 82 TYR A CA 1
ATOM 678 C C . TYR A 1 82 ? 7.504 -2.377 16.547 1.00 94.31 82 TYR A C 1
ATOM 680 O O . TYR A 1 82 ? 6.626 -1.972 17.295 1.00 94.31 82 TYR A O 1
ATOM 688 N N . TRP A 1 83 ? 8.338 -1.549 15.906 1.00 94.56 83 TRP A N 1
ATOM 689 C CA . TRP A 1 83 ? 8.303 -0.092 16.050 1.00 94.56 83 TRP A CA 1
ATOM 690 C C . TRP A 1 83 ? 7.578 0.568 14.876 1.00 94.56 83 TRP A C 1
ATOM 692 O O . TRP A 1 83 ? 7.985 0.395 13.721 1.00 94.56 83 TRP A O 1
ATOM 702 N N . GLY A 1 84 ? 6.527 1.324 15.186 1.00 92.75 84 GLY A N 1
ATOM 703 C CA . GLY A 1 84 ? 5.686 2.052 14.239 1.00 92.75 84 GLY A CA 1
ATOM 704 C C . GLY A 1 84 ? 4.275 2.255 14.791 1.00 92.75 84 GLY A C 1
ATOM 705 O O . GLY A 1 84 ? 3.948 1.766 15.870 1.00 92.75 84 GLY A O 1
ATOM 706 N N . THR A 1 85 ? 3.430 2.962 14.045 1.00 92.94 85 THR A N 1
ATOM 707 C CA . THR A 1 85 ? 2.015 3.120 14.397 1.00 92.94 85 THR A CA 1
ATOM 708 C C . THR A 1 85 ? 1.282 1.789 14.197 1.00 92.94 85 THR A C 1
ATOM 710 O O . THR A 1 85 ? 1.298 1.266 13.077 1.00 92.94 85 THR A O 1
ATOM 713 N N . PRO A 1 86 ? 0.643 1.222 15.238 1.00 92.12 86 PRO A N 1
ATOM 714 C CA . PRO A 1 86 ? -0.167 0.021 15.085 1.00 92.12 86 PRO A CA 1
ATOM 715 C C . PRO A 1 86 ? -1.309 0.265 14.101 1.00 92.12 86 PRO A C 1
ATOM 717 O O . PRO A 1 86 ? -1.963 1.306 14.132 1.00 92.12 86 PRO A O 1
ATOM 720 N N . VAL A 1 87 ? -1.558 -0.711 13.233 1.00 93.81 87 VAL A N 1
ATOM 721 C CA . VAL A 1 87 ? -2.692 -0.656 12.310 1.00 93.81 87 VAL A CA 1
ATOM 722 C C . VAL A 1 87 ? -3.965 -0.927 13.114 1.00 93.81 87 VAL A C 1
ATOM 724 O O . VAL A 1 87 ? -4.037 -1.977 13.757 1.00 93.81 87 VAL A O 1
ATOM 727 N N . PRO A 1 88 ? -4.960 -0.021 13.108 1.00 94.31 88 PRO A N 1
ATOM 728 C CA . PRO A 1 88 ? -6.090 -0.090 14.025 1.00 94.31 88 PRO A CA 1
ATOM 729 C C . PRO A 1 88 ? -7.185 -1.029 13.498 1.00 94.31 88 PRO A C 1
ATOM 731 O O . PRO A 1 88 ? -8.335 -0.631 13.317 1.00 94.31 88 PRO A O 1
ATOM 734 N N . ILE A 1 89 ? -6.818 -2.280 13.220 1.00 94.62 89 ILE A N 1
ATOM 735 C CA . ILE A 1 89 ? -7.719 -3.312 12.709 1.00 94.62 89 ILE A CA 1
ATOM 736 C C . ILE A 1 89 ? -7.748 -4.474 13.698 1.00 94.62 89 ILE A C 1
ATOM 738 O O . ILE A 1 89 ? -6.726 -5.108 13.965 1.00 94.62 89 ILE A O 1
ATOM 742 N N . TRP A 1 90 ? -8.938 -4.780 14.200 1.00 94.06 90 TRP A N 1
ATOM 743 C CA . TRP A 1 90 ? -9.210 -5.923 15.061 1.00 94.06 90 TRP A CA 1
ATOM 744 C C . TRP A 1 90 ? -9.963 -6.984 14.271 1.00 94.06 90 TRP A C 1
ATOM 746 O O . TRP A 1 90 ? -10.841 -6.660 13.477 1.00 94.06 90 TRP A O 1
ATOM 756 N N . GLN A 1 91 ? -9.630 -8.253 14.499 1.00 94.69 91 GLN A N 1
ATOM 757 C CA . GLN A 1 91 ? -10.332 -9.386 13.906 1.00 94.69 91 GLN A CA 1
ATOM 758 C C . GLN A 1 91 ? -11.073 -10.165 14.993 1.00 94.69 91 GLN A C 1
ATOM 760 O O . GLN A 1 91 ? -10.471 -10.568 15.995 1.00 94.69 91 GLN A O 1
ATOM 765 N N . CYS A 1 92 ? -12.363 -10.412 14.783 1.00 93.81 92 CYS A N 1
ATOM 766 C CA . CYS A 1 92 ? -13.141 -11.318 15.615 1.00 93.81 92 CYS A CA 1
ATOM 767 C C . CYS A 1 92 ? -12.668 -12.761 15.386 1.00 93.81 92 CYS A C 1
ATOM 769 O O . CYS A 1 92 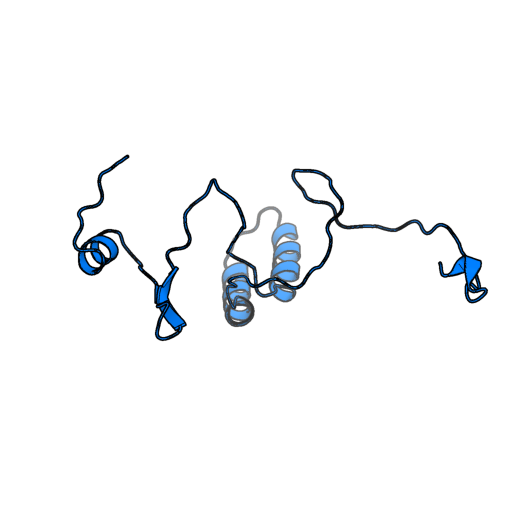? -12.652 -13.238 14.254 1.00 93.81 92 CYS A O 1
ATOM 771 N N . LYS A 1 93 ? -12.291 -13.479 16.452 1.00 93.81 93 LYS A N 1
ATOM 772 C CA . LYS A 1 93 ? -11.821 -14.873 16.338 1.00 93.81 93 LYS A CA 1
ATOM 773 C C . LYS A 1 93 ? -12.935 -15.868 16.004 1.00 93.81 93 LYS A C 1
ATOM 775 O O . LYS A 1 93 ? -12.636 -16.926 15.466 1.00 93.81 93 LYS A O 1
ATOM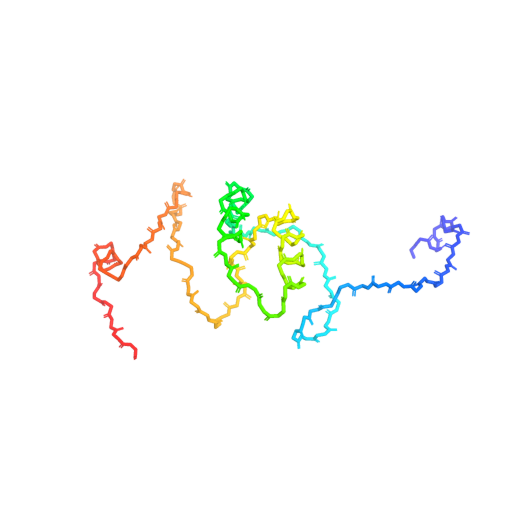 780 N N . GLU A 1 94 ? -14.181 -15.542 16.341 1.00 94.88 94 GLU A N 1
ATOM 781 C CA . GLU A 1 94 ? -15.333 -16.434 16.165 1.00 94.88 94 GLU A CA 1
ATOM 782 C C . GLU A 1 94 ? -15.964 -16.283 14.779 1.00 94.88 94 GLU A C 1
ATOM 784 O O . GLU A 1 94 ? -16.233 -17.280 14.117 1.00 94.88 94 GLU A O 1
ATOM 789 N N . THR A 1 95 ? -16.162 -15.043 14.318 1.00 94.69 95 THR A N 1
ATOM 790 C CA . THR A 1 95 ? -16.817 -14.759 13.029 1.00 94.69 95 THR A CA 1
ATOM 791 C C . THR A 1 95 ? -15.831 -14.484 11.896 1.00 94.69 95 THR A C 1
ATOM 793 O O . THR A 1 95 ? -16.172 -14.639 10.729 1.00 94.69 95 THR A O 1
ATOM 796 N N . GLY A 1 96 ? -14.594 -14.092 12.218 1.00 93.25 96 GLY A N 1
ATOM 797 C CA . GLY A 1 96 ? -13.590 -13.674 11.240 1.00 93.25 96 GLY A CA 1
ATOM 798 C C . GLY A 1 96 ? -13.729 -12.224 10.767 1.00 93.25 96 GLY A C 1
ATOM 799 O O . GLY A 1 96 ? -12.856 -11.769 10.023 1.00 93.25 96 GLY A O 1
ATOM 800 N N . ASP A 1 97 ? -14.762 -11.505 11.217 1.00 94.94 97 ASP A N 1
ATOM 801 C CA . ASP A 1 97 ? -15.041 -10.123 10.818 1.00 94.94 97 ASP A CA 1
ATOM 802 C C . ASP A 1 97 ? -13.970 -9.146 11.300 1.00 94.94 97 ASP A C 1
ATOM 804 O O . ASP A 1 97 ? -13.332 -9.344 12.340 1.00 94.94 97 ASP A O 1
ATOM 808 N N . TYR A 1 98 ? -13.815 -8.052 10.555 1.00 95.38 98 TYR A N 1
ATOM 809 C CA . TYR A 1 98 ? -12.882 -6.981 10.876 1.00 95.38 98 TYR A CA 1
ATOM 810 C C . TYR A 1 98 ? -13.603 -5.748 11.419 1.00 95.38 98 TYR A C 1
ATOM 812 O O . TYR A 1 98 ? -14.616 -5.315 10.874 1.00 95.38 98 TYR A O 1
ATOM 820 N N . ILE A 1 99 ? -13.029 -5.146 12.459 1.00 95.06 99 ILE A N 1
ATOM 821 C CA . ILE A 1 99 ? -13.438 -3.854 13.015 1.00 95.06 99 ILE A CA 1
ATOM 822 C C . ILE A 1 99 ? -12.254 -2.899 12.877 1.00 95.06 99 ILE A C 1
ATOM 824 O O . ILE A 1 99 ? -11.142 -3.223 13.298 1.00 95.06 99 ILE A O 1
ATOM 828 N N . VAL A 1 100 ? -12.488 -1.726 12.289 1.00 95.81 100 VAL A N 1
ATOM 829 C CA . VAL A 1 100 ? -11.473 -0.677 12.129 1.00 95.81 100 VAL A CA 1
ATOM 830 C C . VAL A 1 100 ? -11.800 0.459 13.086 1.00 95.81 100 VAL A C 1
ATOM 832 O O . VAL A 1 100 ? -12.863 1.055 12.964 1.00 95.81 100 VAL A O 1
ATOM 835 N N . ILE A 1 101 ? -10.903 0.749 14.028 1.00 95.56 101 ILE A N 1
ATOM 836 C CA . ILE A 1 101 ? -11.124 1.787 15.044 1.00 95.56 101 ILE A CA 1
ATOM 837 C C . ILE A 1 101 ? -10.445 3.080 14.590 1.00 95.56 101 ILE A C 1
ATOM 839 O O . ILE A 1 101 ? -9.225 3.141 14.449 1.00 95.56 101 ILE A O 1
ATOM 843 N N . GLY A 1 102 ? -11.228 4.126 14.351 1.00 95.38 102 GLY A N 1
ATOM 844 C CA . GLY A 1 102 ? -10.747 5.385 13.781 1.00 95.38 102 GLY A CA 1
ATOM 845 C C . GLY A 1 102 ? -10.238 6.398 14.806 1.00 95.38 102 GLY A C 1
ATOM 846 O O . GLY A 1 102 ? -9.626 7.393 14.421 1.00 95.38 102 GLY A O 1
ATOM 847 N N . SER A 1 103 ? -10.495 6.196 16.103 1.00 94.69 103 SER A N 1
ATOM 848 C CA . SER A 1 103 ? -10.121 7.164 17.143 1.00 94.69 103 SER A CA 1
ATOM 849 C C . SER A 1 103 ? -9.912 6.540 18.523 1.00 94.69 103 SER A C 1
ATOM 851 O O . SER A 1 103 ? -10.419 5.459 18.819 1.00 94.69 103 SER A O 1
ATOM 853 N N . LEU A 1 104 ? -9.215 7.266 19.407 1.00 92.31 104 LEU A N 1
ATOM 854 C CA . LEU A 1 104 ? -9.068 6.881 20.815 1.00 92.31 104 LEU A CA 1
ATOM 855 C C . LEU A 1 104 ? -10.424 6.795 21.528 1.00 92.31 104 LEU A C 1
ATOM 857 O O . LEU A 1 104 ? -10.668 5.837 22.249 1.00 92.31 104 LEU A O 1
ATOM 861 N N . ALA A 1 105 ? -11.334 7.740 21.275 1.00 93.25 105 ALA A N 1
ATOM 862 C CA . ALA A 1 105 ? -12.667 7.731 21.879 1.00 93.25 105 ALA A CA 1
ATOM 863 C C . ALA A 1 105 ? -13.475 6.480 21.484 1.00 93.25 105 ALA A C 1
ATOM 865 O O . ALA A 1 105 ? -14.177 5.891 22.307 1.00 93.25 105 ALA A O 1
ATOM 866 N N . GLU A 1 106 ? -13.359 6.046 20.226 1.00 93.94 106 GLU A N 1
ATOM 867 C CA . GLU A 1 106 ? -13.973 4.802 19.762 1.00 93.94 106 GLU A CA 1
ATOM 868 C C . GLU A 1 106 ? -13.326 3.575 20.421 1.00 93.94 106 GLU A C 1
ATOM 870 O O . GLU A 1 106 ? -14.040 2.678 20.875 1.00 93.94 106 GLU A O 1
ATOM 875 N N . LEU A 1 107 ? -11.996 3.570 20.565 1.00 93.25 107 LEU A N 1
ATOM 876 C CA . LEU A 1 107 ? -11.272 2.503 21.256 1.00 93.25 107 LEU A CA 1
ATOM 877 C C . LEU A 1 107 ? -11.716 2.361 22.716 1.00 93.25 107 LEU A C 1
ATOM 879 O O . LEU A 1 107 ? -11.970 1.246 23.174 1.00 93.25 107 LEU A O 1
ATOM 883 N N . GLU A 1 108 ? -11.839 3.467 23.448 1.00 94.06 108 GLU A N 1
ATOM 884 C CA . GLU A 1 108 ? -12.290 3.467 24.845 1.00 94.06 108 GLU A CA 1
ATOM 885 C C . GLU A 1 108 ? -13.725 2.947 24.976 1.00 94.06 108 GLU A C 1
ATOM 887 O O . GLU A 1 108 ? -14.030 2.149 25.867 1.00 94.06 108 GLU A O 1
ATOM 892 N N . LYS A 1 109 ? -14.605 3.338 24.047 1.00 93.75 109 LYS A N 1
ATOM 893 C CA . LYS A 1 109 ? -15.998 2.879 24.016 1.00 93.75 109 LYS A CA 1
ATOM 894 C C . LYS A 1 109 ? -16.100 1.369 23.790 1.00 93.75 109 LYS A C 1
ATOM 896 O O . LYS A 1 109 ? -16.899 0.711 24.457 1.00 93.75 109 LYS A O 1
ATOM 901 N N . VAL A 1 110 ? -15.313 0.823 22.860 1.00 92.00 110 VAL A N 1
ATOM 902 C CA . VAL A 1 110 ? -15.334 -0.610 22.516 1.00 92.00 110 VAL A CA 1
ATOM 903 C C . VAL A 1 110 ? -14.630 -1.451 23.584 1.00 92.00 110 VAL A C 1
ATOM 905 O O . VAL A 1 110 ? -15.152 -2.487 23.992 1.00 92.00 110 VAL A O 1
ATOM 908 N N . SER A 1 111 ? -13.472 -1.002 24.074 1.00 91.56 111 SER A N 1
ATOM 909 C CA . SER A 1 111 ? -12.686 -1.731 25.080 1.00 91.56 111 SER A CA 1
ATOM 910 C C . SER A 1 111 ? -13.247 -1.622 26.500 1.00 91.56 111 SER A C 1
ATOM 912 O O . SER A 1 111 ? -12.908 -2.446 27.349 1.00 91.56 111 SER A O 1
ATOM 914 N N . LYS A 1 112 ? -14.098 -0.619 26.772 1.00 92.19 112 LYS A N 1
ATOM 915 C CA . LYS A 1 112 ? -14.577 -0.248 28.117 1.00 92.19 112 LYS A CA 1
ATOM 916 C C . LYS A 1 112 ? -13.438 0.093 29.087 1.00 92.19 112 LYS A C 1
ATOM 918 O O . LYS A 1 112 ? -13.611 0.012 30.303 1.00 92.19 112 LYS A O 1
ATOM 923 N N . GLN A 1 113 ? -12.275 0.469 28.562 1.00 90.00 113 GLN A N 1
ATOM 924 C CA . GLN A 1 113 ? -11.104 0.868 29.331 1.00 90.00 113 GLN A CA 1
ATOM 925 C C . GLN A 1 113 ? -10.664 2.257 28.887 1.00 90.00 113 GLN A C 1
ATOM 927 O O . GLN A 1 113 ? -10.668 2.557 27.697 1.00 90.00 113 GLN A O 1
ATOM 932 N N . LYS A 1 114 ? -10.267 3.101 29.844 1.00 88.12 114 LYS A N 1
ATOM 933 C CA . LYS A 1 114 ? -9.601 4.362 29.512 1.00 88.12 114 LYS A CA 1
ATOM 934 C C . LYS A 1 114 ? -8.176 4.086 29.065 1.00 88.12 114 LYS A C 1
ATOM 936 O O . LYS A 1 114 ? -7.459 3.330 29.731 1.00 88.12 114 LYS A O 1
ATOM 941 N N . VAL A 1 115 ? -7.763 4.722 27.978 1.00 83.75 115 VAL A N 1
ATOM 942 C CA . VAL A 1 115 ? -6.378 4.645 27.516 1.00 83.75 115 VAL A CA 1
ATOM 943 C C . VAL A 1 115 ? -5.537 5.508 28.454 1.00 83.75 115 VAL A C 1
ATOM 945 O O . VAL A 1 115 ? -5.799 6.696 28.623 1.00 83.75 115 VAL A O 1
ATOM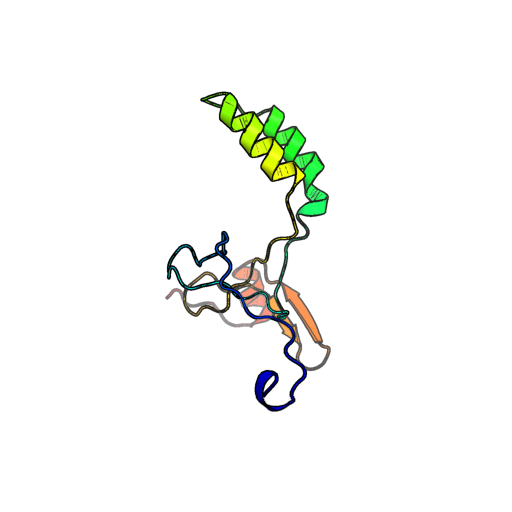 948 N N . LYS A 1 116 ? -4.545 4.907 29.115 1.00 78.69 116 LYS A N 1
ATOM 949 C CA . LYS A 1 116 ? -3.534 5.676 29.848 1.00 78.69 116 LYS A CA 1
ATOM 950 C C . LYS A 1 116 ? -2.540 6.237 28.839 1.00 78.69 116 LYS A C 1
ATOM 952 O O . LYS A 1 116 ? -2.060 5.489 27.990 1.00 78.69 116 LYS A O 1
ATOM 957 N N . GLU A 1 117 ? -2.237 7.525 28.944 1.00 69.31 117 GLU A N 1
ATOM 958 C CA . GLU A 1 117 ? -1.082 8.094 28.250 1.00 69.31 117 GLU A CA 1
ATOM 959 C C . GLU A 1 117 ? 0.190 7.377 28.739 1.00 69.31 117 GLU A C 1
ATOM 961 O O . GLU A 1 117 ? 0.304 7.067 29.931 1.00 69.31 117 GLU A O 1
ATOM 966 N N . MET A 1 118 ? 1.074 7.020 27.798 1.00 54.72 118 MET A N 1
ATOM 967 C CA . MET A 1 118 ? 2.379 6.404 28.078 1.00 54.72 118 MET A CA 1
ATOM 968 C C . MET A 1 118 ? 3.400 7.453 28.494 1.00 54.72 118 MET A C 1
ATOM 970 O O . MET A 1 118 ? 3.414 8.527 27.854 1.00 54.72 118 MET A O 1
#

Mean predicted aligned error: 5.93 Å

Solvent-accessible surface area (backbone atoms only — not comparable to full-atom values): 8056 Å² total; per-residue (Å²): 106,59,65,82,67,70,73,62,89,79,87,78,94,80,92,75,91,76,66,52,38,91,88,79,66,43,79,64,79,94,74,96,72,96,75,49,62,46,76,48,56,85,42,36,71,59,50,53,59,53,56,70,75,55,88,52,85,62,59,70,56,49,58,57,51,50,56,49,50,75,68,51,62,65,44,72,75,62,72,102,65,90,83,74,84,79,76,55,64,46,70,43,88,88,82,64,48,77,47,74,55,91,43,70,70,55,45,28,66,74,68,75,44,84,82,74,86,130

Secondary structure (DSSP, 8-state):
-TTTTT-------------B-TTT-PBP--------EE-GGGGHHHHHHHHHHS--SSTHHHHHHHHHHHT---EE-----SSSPPP-EEE-TTT--EEE--SHHHHHHHHSSPPPP-

Nearest PDB structures (foldseek):
  7d5c-assembly1_A  TM=8.382E-01  e=6.039E-05  Saccharomyces cerevisiae S288C
  8c9f-assembly1_A  TM=9.264E-01  e=6.134E-04  Priestia megaterium
  8c9g-assembly1_A  TM=9.267E-01  e=7.995E-04  Priestia megaterium

pLDDT: mean 93.6, std 4.94, range [54.72, 97.0]